Protein AF-A0A8T4QCF2-F1 (afdb_monomer_lite)

Radius of gyration: 12.87 Å; chains: 1; bounding box: 33×18×35 Å

Secondary structure (DSSP, 8-state):
-------GGGT-GGGGSHHHHHHHHHHHHHHHHHHHHHHSS--HHHHHHHHHHHHHHHHHHHH--

pLDDT: mean 86.27, std 16.85, range [33.56, 98.62]

Sequence (65 aa):
MQYGKLEYSKGFPNLLEAESTVFLNDEFHRISARVKREMGYLDSKRILFDWEESLKKFIKKEFQS

Foldseek 3Di:
DDPPPPVVCVVPVCCPDPVNVVVLVVLLVVLQVVCCVVVVDRDPVSSVVSSVVVNVVCCCVPPVD

Structure (mmCIF, N/CA/C/O backbone):
data_AF-A0A8T4QCF2-F1
#
_entry.id   AF-A0A8T4QCF2-F1
#
loop_
_atom_site.group_PDB
_atom_site.id
_atom_site.type_symbol
_atom_site.label_atom_id
_atom_site.label_alt_id
_atom_site.label_comp_id
_atom_site.label_asym_id
_atom_site.label_entity_id
_atom_site.label_seq_id
_atom_site.pdbx_PDB_ins_code
_atom_site.Cartn_x
_atom_site.Cartn_y
_atom_site.Cartn_z
_atom_site.occupancy
_atom_site.B_iso_or_equiv
_atom_site.auth_seq_id
_atom_site.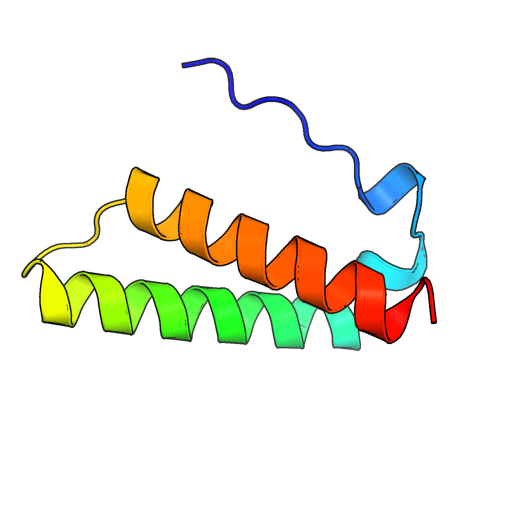auth_comp_id
_atom_site.auth_asym_id
_atom_site.auth_atom_id
_atom_site.pdbx_PDB_model_num
ATOM 1 N N . MET A 1 1 ? 18.677 6.112 2.213 1.00 38.69 1 MET A N 1
ATOM 2 C CA . MET A 1 1 ? 17.217 6.338 2.152 1.00 38.69 1 MET A CA 1
ATOM 3 C C . MET A 1 1 ? 16.644 5.882 3.479 1.00 38.69 1 MET A C 1
ATOM 5 O O . MET A 1 1 ? 16.726 4.701 3.783 1.00 38.69 1 MET A O 1
ATOM 9 N N . GLN A 1 2 ? 16.209 6.821 4.314 1.00 33.56 2 GLN A N 1
ATOM 10 C CA . GLN A 1 2 ? 15.615 6.528 5.615 1.00 33.56 2 GLN A CA 1
ATOM 11 C C . GLN A 1 2 ? 14.137 6.228 5.358 1.00 33.56 2 GLN A C 1
ATOM 13 O O . GLN A 1 2 ? 13.386 7.137 5.020 1.00 33.56 2 GLN A O 1
ATOM 18 N N . TYR A 1 3 ? 13.737 4.956 5.418 1.00 43.00 3 TYR A N 1
ATOM 19 C CA . TYR A 1 3 ? 12.319 4.604 5.424 1.00 43.00 3 TYR A CA 1
ATOM 20 C C . TYR A 1 3 ? 11.747 5.170 6.722 1.00 43.00 3 TYR A C 1
ATOM 22 O O . TYR A 1 3 ? 12.042 4.664 7.806 1.00 43.00 3 TYR A O 1
ATOM 30 N N . GLY A 1 4 ? 11.041 6.297 6.620 1.00 47.16 4 GLY A N 1
ATOM 31 C CA . GLY A 1 4 ? 10.338 6.891 7.746 1.00 47.16 4 GLY A CA 1
ATOM 32 C C . GLY A 1 4 ? 9.437 5.821 8.340 1.00 47.16 4 GLY A C 1
ATOM 33 O O . GLY A 1 4 ? 8.599 5.253 7.646 1.00 47.16 4 GLY A O 1
ATOM 34 N N . LYS A 1 5 ? 9.679 5.479 9.602 1.00 47.03 5 LYS A N 1
ATOM 35 C CA . LYS A 1 5 ? 8.928 4.464 10.329 1.00 47.03 5 LYS A CA 1
ATOM 36 C C . LYS A 1 5 ? 7.506 4.997 10.522 1.00 47.03 5 LYS A C 1
ATOM 38 O O . LYS A 1 5 ? 7.230 5.723 11.470 1.00 47.03 5 LYS A O 1
ATOM 43 N N . LEU A 1 6 ? 6.634 4.724 9.560 1.00 55.47 6 LEU A N 1
ATOM 44 C CA . LEU A 1 6 ? 5.227 5.092 9.593 1.00 55.47 6 LEU A CA 1
ATOM 45 C C . LEU A 1 6 ? 4.524 4.188 10.609 1.00 55.47 6 LEU A C 1
ATOM 47 O O . LEU A 1 6 ? 4.083 3.088 10.292 1.00 55.47 6 LEU A O 1
ATOM 51 N N . GLU A 1 7 ? 4.467 4.622 11.867 1.00 64.12 7 GLU A N 1
ATOM 52 C CA . GLU A 1 7 ? 3.846 3.856 12.955 1.00 64.12 7 GLU A CA 1
ATOM 53 C C . GLU A 1 7 ? 2.319 4.052 12.997 1.00 64.12 7 GLU A C 1
ATOM 55 O O . GLU A 1 7 ? 1.750 4.404 14.028 1.00 64.12 7 GLU A O 1
ATOM 60 N N . TYR A 1 8 ? 1.636 3.821 11.868 1.00 63.00 8 TYR A N 1
ATOM 61 C CA . TYR A 1 8 ? 0.171 3.931 11.773 1.00 63.00 8 TYR A CA 1
ATOM 62 C C . TYR A 1 8 ? -0.561 2.971 12.717 1.00 63.00 8 TYR A C 1
ATOM 64 O O . TYR A 1 8 ? -1.600 3.319 13.273 1.00 63.00 8 TYR A O 1
ATOM 72 N N . SER A 1 9 ? 0.002 1.785 12.955 1.00 60.59 9 SER A N 1
ATOM 73 C CA . SER A 1 9 ? -0.595 0.766 13.824 1.00 60.59 9 SER A CA 1
ATOM 74 C C . SER A 1 9 ? -0.752 1.209 15.278 1.00 60.59 9 SER A C 1
ATOM 76 O O . SER A 1 9 ? -1.649 0.727 15.962 1.00 60.59 9 SER A O 1
ATOM 78 N N . LYS A 1 10 ? 0.062 2.161 15.758 1.00 66.38 10 LYS A N 1
ATOM 79 C CA . LYS A 1 10 ? -0.097 2.717 17.112 1.00 66.38 10 LYS A CA 1
ATOM 80 C C . LYS A 1 10 ? -1.340 3.595 17.251 1.00 66.38 10 LYS A C 1
ATOM 82 O O . LYS A 1 10 ? -1.861 3.715 18.353 1.00 66.38 10 LYS A O 1
ATOM 87 N N . GLY A 1 11 ? -1.792 4.213 16.158 1.00 72.69 11 GLY A N 1
ATOM 88 C CA . GLY A 1 11 ? -2.995 5.050 16.135 1.00 72.69 11 GLY A CA 1
ATOM 89 C C . GLY A 1 11 ? -4.274 4.279 15.808 1.00 72.69 11 GLY A C 1
ATOM 90 O O . GLY A 1 11 ? -5.355 4.723 16.181 1.00 72.69 11 GLY A O 1
ATOM 91 N N . PHE A 1 12 ? -4.156 3.126 15.143 1.00 79.38 12 PHE A N 1
ATOM 92 C CA . PHE A 1 12 ? -5.289 2.339 14.655 1.00 79.38 12 PHE A CA 1
ATOM 93 C C . PHE A 1 12 ? -5.049 0.844 14.916 1.00 79.38 12 PHE A C 1
ATOM 95 O O . PHE A 1 12 ? -4.548 0.151 14.031 1.00 79.38 12 PHE A O 1
ATOM 102 N N . PRO A 1 13 ? -5.389 0.321 16.109 1.00 77.00 13 PRO A N 1
ATOM 103 C CA . PRO A 1 13 ? -5.149 -1.083 16.456 1.00 77.00 13 PRO A CA 1
ATOM 104 C C . PRO A 1 13 ? -5.743 -2.066 15.436 1.00 77.00 13 PRO A C 1
ATOM 106 O O . PRO A 1 13 ? -5.070 -3.004 15.016 1.00 77.00 13 PRO A O 1
ATOM 109 N N . ASN A 1 14 ? -6.948 -1.769 14.936 1.00 81.94 14 ASN A N 1
ATOM 110 C CA . ASN A 1 14 ? -7.670 -2.611 13.976 1.00 81.94 14 ASN A CA 1
ATOM 111 C C . ASN A 1 14 ? -7.063 -2.609 12.554 1.00 81.94 14 ASN A C 1
ATOM 113 O O . ASN A 1 14 ? -7.480 -3.374 11.683 1.00 81.94 14 ASN A O 1
ATOM 117 N N . LEU A 1 15 ? -6.067 -1.758 12.289 1.00 84.25 15 LEU A N 1
ATOM 118 C CA . LEU A 1 15 ? -5.374 -1.711 11.000 1.00 84.25 15 LEU A CA 1
ATOM 119 C C . LEU A 1 15 ? -4.547 -2.977 10.740 1.00 84.25 15 LEU A C 1
ATOM 121 O O . LEU A 1 15 ? -4.308 -3.323 9.586 1.00 84.25 15 LEU A O 1
ATOM 125 N N . LEU A 1 16 ? -4.098 -3.655 11.800 1.00 83.62 16 LEU A N 1
ATOM 126 C CA . LEU A 1 16 ? -3.310 -4.886 11.697 1.00 83.62 16 LEU A CA 1
ATOM 127 C C . LEU A 1 16 ? -4.166 -6.159 11.686 1.00 83.62 16 LEU A C 1
ATOM 129 O O . LEU A 1 16 ? -3.618 -7.256 11.605 1.00 83.62 16 LEU A O 1
ATOM 133 N N . GLU A 1 17 ? -5.489 -6.024 11.743 1.00 87.06 17 GLU A N 1
ATOM 134 C CA . GLU A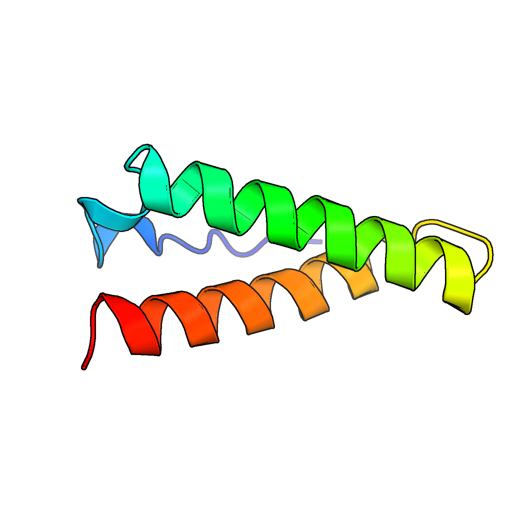 1 17 ? -6.404 -7.161 11.716 1.00 87.06 17 GLU A CA 1
ATOM 135 C C . GLU A 1 17 ? -6.505 -7.785 10.317 1.00 87.06 17 GLU A C 1
ATOM 137 O O . GLU A 1 17 ? -6.119 -7.194 9.299 1.00 87.06 17 GLU A O 1
ATOM 142 N N . ALA A 1 18 ? -7.027 -9.013 10.267 1.00 82.19 18 ALA A N 1
ATOM 143 C CA . ALA A 1 18 ? -7.053 -9.836 9.058 1.00 82.19 18 ALA A CA 1
ATOM 144 C C . ALA A 1 18 ? -7.730 -9.139 7.861 1.00 82.19 18 ALA A C 1
ATOM 146 O O . ALA A 1 18 ? -7.206 -9.177 6.753 1.00 82.19 18 ALA A O 1
ATOM 147 N N . GLU A 1 19 ? -8.854 -8.453 8.069 1.00 88.00 19 GLU A N 1
ATOM 148 C CA . GLU A 1 19 ? -9.583 -7.787 6.979 1.00 88.00 19 GLU A CA 1
ATOM 149 C C . GLU A 1 19 ? -8.782 -6.626 6.370 1.00 88.00 19 GLU A C 1
ATOM 151 O O . GLU A 1 19 ? -8.606 -6.551 5.150 1.00 88.00 19 GLU A O 1
ATOM 156 N N . SER A 1 20 ? -8.224 -5.764 7.224 1.00 90.12 20 SER A N 1
ATOM 157 C CA . SER A 1 20 ? -7.382 -4.633 6.826 1.00 90.12 20 SER A CA 1
ATOM 158 C C . SER A 1 20 ? -6.135 -5.098 6.071 1.00 90.12 20 SER A C 1
ATOM 160 O O . SER A 1 20 ? -5.796 -4.562 5.014 1.00 90.12 20 SER A O 1
ATOM 162 N N . THR A 1 21 ? -5.452 -6.120 6.592 1.00 88.81 21 THR A N 1
ATOM 163 C CA . THR A 1 21 ? -4.205 -6.633 6.006 1.00 88.81 21 THR A CA 1
ATOM 164 C C . THR A 1 21 ? -4.431 -7.338 4.670 1.00 88.81 21 THR A C 1
ATOM 166 O O . THR A 1 21 ? -3.645 -7.125 3.746 1.00 88.81 21 THR A O 1
ATOM 169 N N . VAL A 1 22 ? -5.522 -8.098 4.515 1.00 93.75 22 VAL A N 1
ATOM 170 C CA . VAL A 1 22 ? -5.905 -8.714 3.232 1.00 93.75 22 VAL A CA 1
ATOM 171 C C . VAL A 1 22 ? -6.195 -7.643 2.183 1.00 93.75 22 VAL A C 1
ATOM 173 O O . VAL A 1 22 ? -5.616 -7.680 1.097 1.00 93.75 22 VAL A O 1
ATOM 176 N N . PHE A 1 23 ? -7.020 -6.644 2.515 1.00 94.31 23 PHE A N 1
ATOM 177 C CA . PHE A 1 23 ? -7.344 -5.563 1.583 1.00 94.31 23 PHE A CA 1
ATOM 178 C C . PHE A 1 23 ? -6.091 -4.805 1.118 1.00 94.31 23 PHE A C 1
ATOM 180 O O . PHE A 1 23 ? -5.896 -4.576 -0.079 1.00 94.31 23 PHE A O 1
ATOM 187 N N . LEU A 1 24 ? -5.219 -4.430 2.058 1.00 94.94 24 LEU A N 1
ATOM 188 C CA . LEU A 1 24 ? -4.007 -3.665 1.758 1.00 94.94 24 LEU A CA 1
ATOM 189 C C . LEU A 1 24 ? -2.973 -4.482 0.973 1.00 94.94 24 LEU A C 1
ATOM 191 O O . LEU A 1 24 ? -2.229 -3.908 0.170 1.00 94.94 24 LEU A O 1
ATOM 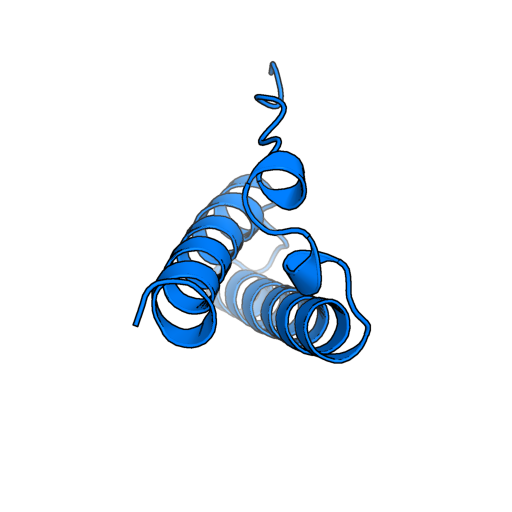195 N N . ASN A 1 25 ? -2.933 -5.802 1.170 1.00 95.56 25 ASN A N 1
ATOM 196 C CA . ASN A 1 25 ? -2.100 -6.699 0.375 1.00 95.56 25 ASN A CA 1
ATOM 197 C C . ASN A 1 25 ? -2.611 -6.811 -1.071 1.00 95.56 25 ASN A C 1
ATOM 199 O O . ASN A 1 25 ? -1.833 -6.726 -2.024 1.00 95.56 25 ASN A O 1
ATOM 203 N N . ASP A 1 26 ? -3.925 -6.920 -1.254 1.00 97.94 26 ASP A N 1
ATOM 204 C CA . ASP A 1 26 ? -4.538 -6.926 -2.582 1.00 97.94 26 ASP A CA 1
ATOM 205 C C . ASP A 1 26 ? -4.283 -5.612 -3.333 1.00 97.94 26 ASP A C 1
ATOM 207 O O . ASP A 1 26 ? -3.943 -5.619 -4.521 1.00 97.94 26 ASP A O 1
ATOM 211 N N . GLU A 1 27 ? -4.392 -4.476 -2.641 1.00 97.75 27 GLU A N 1
ATOM 212 C CA . GLU A 1 27 ? -4.041 -3.167 -3.195 1.00 97.75 27 GLU A CA 1
ATOM 213 C C . GLU A 1 27 ? -2.571 -3.103 -3.619 1.00 97.75 27 GLU A C 1
ATOM 215 O O . GLU A 1 27 ? -2.271 -2.650 -4.726 1.00 97.75 27 GLU A O 1
ATOM 220 N N . PHE A 1 28 ? -1.652 -3.615 -2.797 1.00 98.06 28 PHE A N 1
ATOM 221 C CA . PHE A 1 28 ? -0.232 -3.681 -3.143 1.00 98.06 28 PHE A CA 1
ATOM 222 C C . PHE A 1 28 ? 0.012 -4.474 -4.434 1.00 98.06 28 PHE A C 1
ATOM 224 O O . PHE A 1 28 ? 0.743 -4.015 -5.320 1.00 98.06 28 PHE A O 1
ATOM 231 N N . HIS A 1 29 ? -0.627 -5.635 -4.589 1.00 98.31 29 HIS A N 1
ATOM 232 C CA . HIS A 1 29 ? -0.507 -6.437 -5.805 1.00 98.31 29 HIS A CA 1
ATOM 233 C C . HIS A 1 29 ? -1.114 -5.735 -7.027 1.00 98.31 29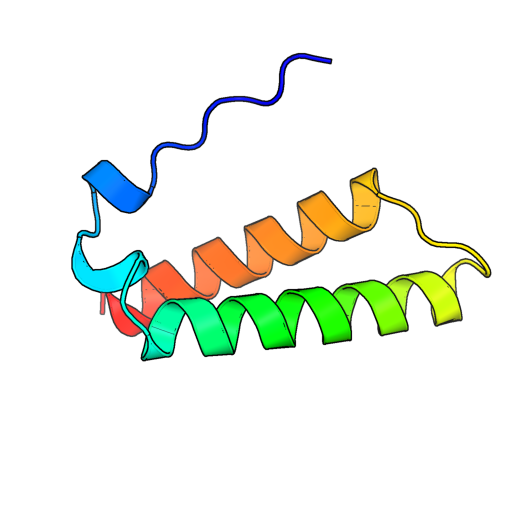 HIS A C 1
ATOM 235 O O . HIS A 1 29 ? -0.490 -5.724 -8.094 1.00 98.31 29 HIS A O 1
ATOM 241 N N . ARG A 1 30 ? -2.285 -5.097 -6.884 1.00 98.62 30 ARG A N 1
ATOM 242 C CA . ARG A 1 30 ? -2.928 -4.323 -7.961 1.00 98.62 30 ARG A CA 1
ATOM 243 C C . ARG A 1 30 ? -2.054 -3.160 -8.428 1.00 98.62 30 ARG A C 1
ATOM 245 O O . ARG A 1 30 ? -1.855 -2.989 -9.633 1.00 98.62 30 ARG A O 1
ATOM 252 N N . ILE A 1 31 ? -1.499 -2.394 -7.492 1.00 98.62 31 ILE A N 1
ATOM 253 C CA . ILE A 1 31 ? -0.591 -1.274 -7.770 1.00 98.62 31 ILE A CA 1
ATOM 254 C C . ILE A 1 31 ? 0.674 -1.783 -8.456 1.00 98.62 31 ILE A C 1
ATOM 256 O O . ILE A 1 31 ? 1.046 -1.271 -9.509 1.00 98.62 31 ILE A O 1
ATOM 260 N N . SER A 1 32 ? 1.293 -2.837 -7.924 1.00 98.38 32 SER A N 1
ATOM 261 C CA . SER A 1 32 ? 2.499 -3.437 -8.507 1.00 98.38 32 SER A CA 1
ATOM 262 C C . SER A 1 32 ? 2.267 -3.916 -9.946 1.00 98.38 32 SER A C 1
ATOM 264 O O . SER A 1 32 ? 3.084 -3.657 -10.832 1.00 98.38 32 SER A O 1
ATOM 266 N N . ALA A 1 33 ? 1.128 -4.564 -10.213 1.00 98.62 33 ALA A N 1
ATOM 267 C CA . ALA A 1 33 ? 0.745 -5.006 -11.554 1.00 98.62 33 ALA A CA 1
ATOM 268 C C . ALA A 1 33 ? 0.493 -3.833 -12.515 1.00 98.62 33 ALA A C 1
ATOM 270 O O . ALA A 1 33 ? 0.855 -3.913 -13.692 1.00 98.62 33 ALA A O 1
ATOM 271 N N . ARG A 1 34 ? -0.118 -2.743 -12.030 1.00 98.56 34 ARG A N 1
ATOM 272 C CA . ARG A 1 34 ? -0.312 -1.508 -12.802 1.00 98.56 34 ARG A CA 1
ATOM 273 C C . ARG A 1 34 ? 1.029 -0.858 -13.145 1.00 98.56 34 ARG A C 1
ATOM 275 O O . ARG A 1 34 ? 1.296 -0.649 -14.323 1.00 98.56 34 ARG A O 1
ATOM 282 N N . VAL A 1 35 ? 1.902 -0.647 -12.159 1.00 98.56 35 VAL A N 1
ATOM 283 C CA . VAL A 1 35 ? 3.229 -0.040 -12.359 1.00 98.56 35 VAL A CA 1
ATOM 284 C C . VAL A 1 35 ? 4.063 -0.851 -13.349 1.00 98.56 35 VAL A C 1
ATOM 286 O O . VAL A 1 35 ? 4.608 -0.283 -14.291 1.00 98.56 35 VAL A O 1
ATOM 289 N N . LYS A 1 36 ? 4.100 -2.185 -13.214 1.00 98.50 36 LYS A N 1
ATOM 290 C CA . LYS A 1 36 ? 4.811 -3.052 -14.168 1.00 98.50 36 LYS A CA 1
ATOM 291 C C . LYS A 1 36 ? 4.301 -2.887 -15.600 1.00 98.50 36 LYS A C 1
ATOM 293 O O . LYS A 1 36 ? 5.096 -2.918 -16.534 1.00 98.50 36 LYS A O 1
ATOM 298 N N . ARG A 1 37 ? 2.987 -2.733 -15.775 1.00 98.50 37 ARG A N 1
ATOM 299 C CA . ARG A 1 37 ? 2.352 -2.560 -17.088 1.00 98.50 37 ARG A CA 1
ATOM 300 C C . ARG A 1 37 ? 2.664 -1.198 -17.704 1.00 98.50 37 ARG A C 1
ATOM 302 O O . ARG A 1 37 ? 2.905 -1.133 -18.900 1.00 98.50 37 ARG A O 1
ATOM 309 N N . GLU A 1 38 ? 2.645 -0.140 -16.900 1.00 98.25 38 GLU A N 1
ATOM 310 C CA . GLU A 1 38 ? 2.860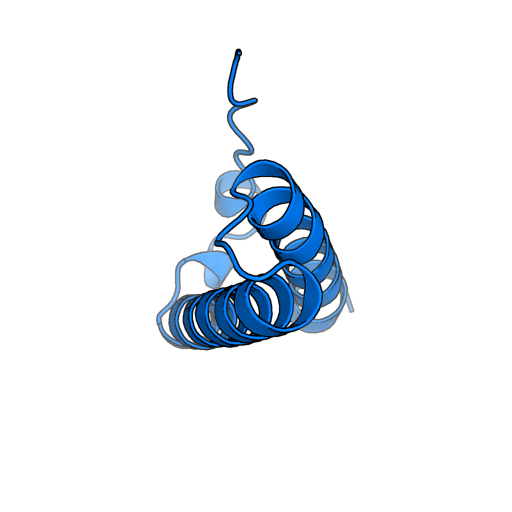 1.239 -17.356 1.00 98.25 38 GLU A CA 1
ATOM 311 C C . GLU A 1 38 ? 4.339 1.540 -17.630 1.00 98.25 38 GLU A C 1
ATOM 313 O O . GLU A 1 38 ? 4.659 2.222 -18.598 1.00 98.25 38 GLU A O 1
ATOM 318 N N . MET A 1 39 ? 5.241 1.009 -16.803 1.00 97.06 39 MET A N 1
ATOM 319 C CA . MET A 1 39 ? 6.672 1.331 -16.846 1.00 97.06 39 MET A CA 1
ATOM 320 C C . MET A 1 39 ? 7.518 0.255 -17.541 1.00 97.06 39 MET A C 1
ATOM 322 O O . MET A 1 39 ? 8.678 0.493 -17.865 1.00 97.06 39 MET A O 1
ATOM 326 N N . GLY A 1 40 ? 6.981 -0.955 -17.725 1.00 98.19 40 GLY A N 1
ATOM 327 C CA . GLY A 1 40 ? 7.728 -2.128 -18.200 1.00 98.19 40 GLY A CA 1
ATOM 328 C C . GLY A 1 40 ? 8.585 -2.814 -17.124 1.00 98.19 40 GLY A C 1
ATOM 329 O O . GLY A 1 40 ? 9.126 -3.892 -17.365 1.00 98.19 40 GLY A O 1
ATO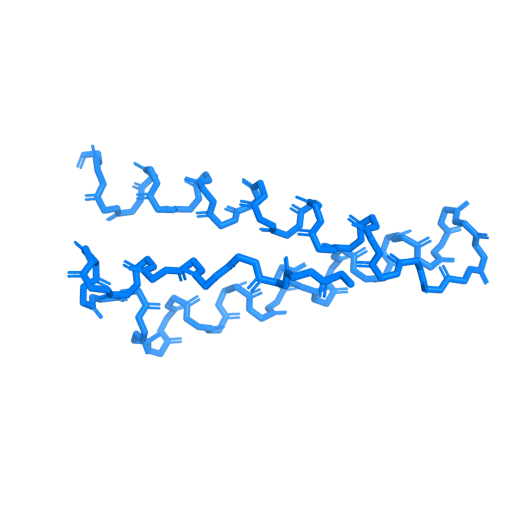M 330 N N . TYR A 1 41 ? 8.684 -2.240 -15.922 1.00 97.81 41 TYR A N 1
ATOM 331 C CA . TYR A 1 41 ? 9.409 -2.787 -14.772 1.00 97.81 41 TYR A CA 1
ATOM 332 C C . TYR A 1 41 ? 8.713 -2.418 -13.452 1.00 97.81 41 TYR A C 1
ATOM 334 O O . TYR A 1 41 ? 7.825 -1.569 -13.414 1.00 97.81 41 TYR A O 1
ATOM 342 N N . LEU A 1 42 ? 9.097 -3.074 -12.353 1.00 98.25 42 LEU A N 1
ATOM 343 C CA . LEU A 1 42 ? 8.594 -2.743 -11.016 1.00 98.25 42 LEU A CA 1
ATOM 344 C C . LEU A 1 42 ? 9.400 -1.578 -10.430 1.00 98.25 42 LEU A C 1
ATOM 346 O O . LEU A 1 42 ? 10.521 -1.769 -9.963 1.00 98.25 42 LEU A O 1
ATOM 350 N N . ASP A 1 43 ? 8.829 -0.375 -10.452 1.00 98.00 43 ASP A N 1
ATOM 351 C CA . ASP A 1 43 ? 9.407 0.793 -9.788 1.00 98.00 43 ASP A CA 1
ATOM 352 C C . ASP A 1 43 ? 8.979 0.842 -8.314 1.00 98.00 43 ASP A C 1
ATOM 354 O O . ASP A 1 43 ? 7.866 1.258 -7.982 1.00 98.00 43 ASP A O 1
ATOM 358 N N . SER A 1 44 ? 9.869 0.429 -7.409 1.00 97.00 44 SER A N 1
ATOM 359 C CA . SER A 1 44 ? 9.570 0.360 -5.973 1.00 97.00 44 SER A CA 1
ATOM 360 C C . SER A 1 44 ? 9.205 1.711 -5.353 1.00 97.00 44 SER A C 1
ATOM 362 O O . SER A 1 44 ? 8.431 1.741 -4.398 1.00 97.00 44 SER A O 1
ATOM 364 N N . LYS A 1 45 ? 9.728 2.835 -5.871 1.00 96.75 45 LYS A N 1
ATOM 365 C CA . LYS A 1 45 ? 9.394 4.165 -5.337 1.00 96.75 45 LYS A CA 1
ATOM 366 C C . LYS A 1 45 ? 7.971 4.545 -5.714 1.00 96.75 45 LYS A C 1
ATOM 368 O O . LYS A 1 45 ? 7.236 5.053 -4.870 1.00 96.75 45 LYS A O 1
ATOM 373 N N . ARG A 1 46 ? 7.574 4.269 -6.960 1.00 97.31 46 ARG A N 1
ATOM 374 C CA . ARG A 1 46 ? 6.204 4.528 -7.411 1.00 97.31 46 ARG A CA 1
ATOM 375 C C . ARG A 1 46 ? 5.196 3.625 -6.708 1.00 97.31 46 ARG A C 1
ATOM 377 O O . ARG A 1 46 ? 4.151 4.109 -6.290 1.00 97.31 46 ARG A O 1
ATOM 384 N N . ILE A 1 47 ? 5.530 2.345 -6.538 1.00 98.19 47 ILE A N 1
ATOM 385 C CA . ILE A 1 47 ? 4.682 1.381 -5.824 1.00 98.19 47 ILE A CA 1
ATOM 386 C C . ILE A 1 47 ? 4.461 1.825 -4.378 1.00 98.19 47 ILE A C 1
ATOM 388 O O . ILE A 1 47 ? 3.318 1.853 -3.933 1.00 98.19 47 ILE A O 1
ATOM 392 N N . LEU A 1 48 ? 5.529 2.204 -3.665 1.00 96.62 48 LEU A N 1
ATOM 393 C CA . LEU A 1 48 ? 5.421 2.676 -2.285 1.00 96.62 48 LEU A CA 1
ATOM 394 C C . LEU A 1 48 ? 4.520 3.910 -2.188 1.00 96.62 48 LEU A C 1
ATOM 396 O O . LEU A 1 48 ? 3.593 3.915 -1.387 1.00 96.62 48 LEU A O 1
ATOM 400 N N . PHE A 1 49 ? 4.754 4.916 -3.034 1.00 96.31 49 PHE A N 1
ATOM 401 C CA . PHE A 1 49 ? 3.959 6.143 -3.039 1.00 96.31 49 PHE A CA 1
ATOM 402 C C . PHE A 1 49 ? 2.468 5.868 -3.290 1.00 96.31 49 PHE A C 1
ATOM 404 O O . PHE A 1 49 ? 1.616 6.289 -2.512 1.00 96.31 49 PHE A O 1
ATOM 411 N N . ASP A 1 50 ? 2.144 5.119 -4.347 1.00 97.56 50 ASP A N 1
ATOM 412 C CA . ASP A 1 50 ? 0.757 4.793 -4.692 1.00 97.56 50 ASP A CA 1
ATOM 413 C C . ASP A 1 50 ? 0.076 3.963 -3.583 1.00 97.56 50 ASP A C 1
ATOM 415 O O . ASP A 1 50 ? -1.115 4.145 -3.308 1.00 97.56 50 ASP A O 1
ATOM 419 N N . TRP A 1 51 ? 0.817 3.053 -2.940 1.00 97.62 51 TRP A N 1
ATOM 420 C CA . TRP A 1 51 ? 0.301 2.215 -1.857 1.00 97.62 51 TRP A CA 1
ATOM 421 C C . TRP A 1 51 ? 0.056 3.016 -0.576 1.00 97.62 51 TRP A C 1
ATOM 423 O O . TRP A 1 51 ? -1.003 2.868 0.031 1.00 97.62 51 TRP A O 1
ATOM 433 N N . GLU A 1 52 ? 0.967 3.919 -0.201 1.00 95.50 52 GLU A N 1
ATOM 434 C CA . GLU A 1 52 ? 0.782 4.826 0.939 1.00 95.50 52 GLU A CA 1
ATOM 435 C C . GLU A 1 52 ? -0.456 5.716 0.760 1.00 95.50 52 GLU A C 1
ATOM 437 O O . GLU A 1 52 ? -1.201 5.950 1.713 1.00 95.50 52 GLU A O 1
ATOM 442 N N . GLU A 1 53 ? -0.725 6.181 -0.461 1.00 96.06 53 GLU A N 1
ATOM 443 C CA . GLU A 1 53 ? -1.939 6.944 -0.760 1.00 96.06 53 GLU A CA 1
ATOM 444 C C . GLU A 1 53 ? -3.214 6.092 -0.640 1.00 96.06 53 GLU A C 1
ATOM 446 O O . GLU A 1 53 ? -4.236 6.586 -0.152 1.00 96.06 53 GLU A O 1
ATOM 451 N N . SER A 1 54 ? -3.171 4.812 -1.031 1.00 95.50 54 SER A N 1
ATOM 452 C CA . SER A 1 54 ? -4.290 3.876 -0.822 1.00 95.50 54 SER A CA 1
ATOM 453 C C . SER A 1 54 ? -4.518 3.601 0.671 1.00 95.50 54 SER A C 1
ATOM 455 O O . SER A 1 54 ? -5.643 3.726 1.159 1.00 95.50 54 SER A O 1
ATOM 457 N N . LEU A 1 55 ? -3.443 3.366 1.431 1.00 93.69 55 LEU A N 1
ATOM 458 C CA . LEU A 1 55 ? -3.479 3.182 2.883 1.00 93.69 55 LEU A CA 1
ATOM 459 C C . LEU A 1 55 ? -4.114 4.381 3.602 1.00 93.69 55 LEU A C 1
ATOM 461 O O . LEU A 1 55 ? -5.004 4.200 4.433 1.00 93.69 55 LEU A O 1
ATOM 465 N N . LYS A 1 56 ? -3.709 5.615 3.272 1.00 92.06 56 LYS A N 1
ATOM 466 C CA . LYS A 1 56 ? -4.290 6.832 3.871 1.00 92.06 56 LYS A CA 1
ATOM 467 C C . LYS A 1 56 ? -5.791 6.942 3.602 1.00 92.06 56 LYS A C 1
ATOM 469 O O . LYS A 1 56 ? -6.550 7.300 4.502 1.00 92.06 56 LYS A O 1
ATOM 474 N N . LYS A 1 57 ? -6.230 6.635 2.376 1.00 93.56 57 LYS A N 1
ATOM 475 C CA . LYS A 1 57 ? -7.655 6.646 2.005 1.00 93.56 57 LYS A CA 1
ATOM 476 C C . LYS A 1 57 ? -8.441 5.576 2.754 1.00 93.56 57 LYS A C 1
ATOM 478 O O . LYS A 1 57 ? -9.526 5.877 3.242 1.00 93.56 57 LYS A O 1
ATOM 483 N N . PHE A 1 58 ? -7.884 4.371 2.867 1.00 93.19 58 PHE A N 1
ATOM 484 C CA . PHE A 1 58 ? -8.474 3.275 3.629 1.00 93.19 58 PHE A CA 1
ATOM 485 C C . PHE A 1 58 ? -8.651 3.662 5.098 1.00 93.19 58 PHE A C 1
ATOM 487 O O . PHE A 1 58 ? -9.765 3.625 5.604 1.00 93.19 58 PHE A O 1
ATOM 494 N N . ILE A 1 59 ? -7.592 4.152 5.754 1.00 91.50 59 ILE A N 1
ATOM 495 C CA . ILE A 1 59 ? -7.659 4.572 7.161 1.00 91.50 59 ILE A CA 1
ATOM 496 C C . ILE A 1 59 ? -8.723 5.649 7.372 1.00 91.50 59 ILE A C 1
ATOM 498 O O . ILE A 1 59 ? -9.524 5.555 8.300 1.00 91.50 59 ILE A O 1
ATOM 502 N N . LYS A 1 60 ? -8.756 6.658 6.494 1.00 90.56 60 LYS A N 1
ATOM 503 C CA . LYS A 1 60 ? -9.748 7.732 6.576 1.00 90.56 60 LYS A CA 1
ATOM 504 C C . LYS A 1 60 ? -11.181 7.202 6.459 1.00 90.56 60 LYS A C 1
ATOM 506 O O . LYS A 1 60 ? -12.068 7.713 7.131 1.00 90.56 60 LYS A O 1
ATOM 511 N N . LYS A 1 61 ? -11.401 6.215 5.587 1.00 91.81 61 LYS A N 1
ATOM 512 C CA . LYS A 1 61 ? -12.720 5.636 5.309 1.00 91.81 61 LYS A CA 1
ATOM 513 C C . LYS A 1 61 ? -13.191 4.662 6.387 1.00 91.81 61 LYS A C 1
ATOM 515 O O . LYS A 1 61 ? -14.381 4.618 6.635 1.00 91.81 61 LYS A O 1
ATOM 520 N N . GLU A 1 62 ? -12.293 3.873 6.968 1.00 89.38 62 GLU A N 1
ATOM 521 C CA . GLU A 1 62 ? -12.674 2.757 7.847 1.00 89.38 62 GLU A CA 1
ATOM 522 C C . GLU A 1 62 ? -12.475 3.066 9.339 1.00 89.38 62 GLU A C 1
ATOM 524 O O . GLU A 1 62 ? -13.103 2.439 10.186 1.00 89.38 62 GLU A O 1
ATOM 529 N N . PHE A 1 63 ? -11.610 4.028 9.687 1.00 85.50 63 PHE A N 1
ATOM 530 C CA . PHE A 1 63 ? -11.263 4.316 11.088 1.00 85.50 63 PHE A CA 1
ATOM 531 C C . PHE A 1 63 ? -11.457 5.777 11.508 1.00 85.50 63 PHE A C 1
ATOM 533 O O . PHE A 1 63 ? -11.203 6.108 12.666 1.00 85.50 63 PHE A O 1
ATOM 540 N N . GLN A 1 64 ? -11.855 6.668 10.596 1.00 80.81 64 GLN A N 1
ATOM 541 C CA . GLN A 1 64 ? -12.031 8.100 10.889 1.00 80.81 64 GLN A CA 1
ATOM 542 C C . GLN A 1 64 ? -13.373 8.680 10.413 1.00 80.81 64 GLN A C 1
ATOM 544 O O . GLN A 1 64 ? -13.567 9.892 10.516 1.00 80.81 64 GLN A O 1
ATOM 549 N N . SER A 1 65 ? -14.266 7.849 9.871 1.00 60.34 65 SER A N 1
ATOM 550 C CA . SER A 1 65 ? -15.602 8.229 9.391 1.00 60.34 65 SER A CA 1
ATOM 551 C C . SER A 1 65 ? -16.687 8.024 10.435 1.00 60.34 65 SER A C 1
ATOM 553 O O . SER A 1 65 ? -16.623 6.968 11.105 1.00 60.34 65 SER A O 1
#